Protein AF-A0A0U1DPP3-F1 (afdb_monomer_lite)

Sequence (125 aa):
MITLTAAAPESLSRSTESTRPSLRVGLVQHRWRSDATELARVLRDGIDRAAGAGAQLVCLPEITLLRYPADTPAGPNPGAAARSSSAPPSPWQPKRPRPTASSCTPRCMKNPRPQMDWGSIQQSW

Structure (mmCIF, N/CA/C/O backbone):
data_AF-A0A0U1DPP3-F1
#
_entry.id   AF-A0A0U1DPP3-F1
#
loop_
_atom_site.group_PDB
_atom_site.id
_atom_site.type_symbol
_atom_site.label_atom_id
_atom_site.label_alt_id
_atom_site.label_comp_id
_atom_site.label_asym_id
_atom_site.label_entity_id
_atom_site.label_seq_id
_atom_site.pdbx_PDB_ins_code
_atom_site.Cartn_x
_atom_site.Cartn_y
_atom_site.Cartn_z
_atom_site.occupancy
_atom_site.B_iso_or_equiv
_atom_site.auth_seq_id
_atom_site.auth_comp_id
_atom_site.auth_asym_id
_atom_site.auth_atom_id
_atom_site.pdbx_PDB_model_num
ATOM 1 N N . MET A 1 1 ? 1.258 -13.308 -3.855 1.00 84.50 1 MET A N 1
ATOM 2 C CA . MET A 1 1 ? 1.677 -12.385 -2.781 1.00 84.50 1 MET A CA 1
ATOM 3 C C . MET A 1 1 ? 1.130 -12.921 -1.469 1.00 84.50 1 MET A C 1
ATOM 5 O O . MET A 1 1 ? -0.005 -13.378 -1.472 1.00 84.50 1 MET A O 1
ATOM 9 N N . ILE A 1 2 ? 1.928 -12.938 -0.401 1.00 94.50 2 ILE A N 1
ATOM 10 C CA . ILE A 1 2 ? 1.459 -13.321 0.939 1.00 94.50 2 ILE A CA 1
ATOM 11 C C . ILE A 1 2 ? 0.848 -12.075 1.588 1.00 94.50 2 ILE A C 1
ATOM 13 O O . ILE A 1 2 ? 1.424 -10.994 1.476 1.00 94.50 2 ILE A O 1
ATOM 17 N N . THR A 1 3 ? -0.301 -12.221 2.246 1.00 96.62 3 THR A N 1
ATOM 18 C CA . THR A 1 3 ? -0.955 -11.140 2.993 1.00 96.62 3 THR A CA 1
ATOM 19 C C . THR A 1 3 ? -0.964 -11.506 4.467 1.00 96.62 3 THR A C 1
ATOM 21 O O . THR A 1 3 ? -1.464 -12.565 4.837 1.00 96.62 3 THR A O 1
ATOM 24 N N . LEU A 1 4 ? -0.405 -10.630 5.299 1.00 97.25 4 LEU A N 1
ATOM 25 C CA . LEU A 1 4 ? -0.383 -10.767 6.751 1.00 97.25 4 LEU A CA 1
ATOM 26 C C . LEU A 1 4 ? -1.108 -9.569 7.359 1.00 97.25 4 LEU A C 1
ATOM 28 O O . LEU A 1 4 ? -0.943 -8.440 6.901 1.00 97.25 4 LEU A O 1
ATOM 32 N N . THR A 1 5 ? -1.899 -9.814 8.397 1.00 96.75 5 THR A N 1
ATOM 33 C CA . THR A 1 5 ? -2.619 -8.771 9.131 1.00 96.75 5 THR A CA 1
ATOM 34 C C . THR A 1 5 ? -2.364 -8.917 10.619 1.00 96.75 5 THR A C 1
ATOM 36 O O . THR A 1 5 ? -2.289 -10.034 11.122 1.00 96.75 5 THR A O 1
ATOM 39 N N . ALA A 1 6 ? -2.302 -7.794 11.326 1.00 95.44 6 ALA A N 1
ATOM 40 C CA . ALA A 1 6 ? -2.186 -7.757 12.776 1.00 95.44 6 ALA A CA 1
ATOM 41 C C . ALA A 1 6 ? -3.200 -6.772 13.372 1.00 95.44 6 ALA A C 1
ATOM 43 O O . ALA A 1 6 ? -3.695 -5.863 12.691 1.00 95.44 6 ALA A O 1
ATOM 44 N N . ALA A 1 7 ? -3.514 -6.963 14.652 1.00 93.88 7 ALA A N 1
ATOM 45 C CA . ALA A 1 7 ? -4.200 -5.950 15.442 1.00 93.88 7 ALA A CA 1
ATOM 46 C C . ALA A 1 7 ? -3.270 -4.749 15.690 1.00 93.88 7 ALA A C 1
ATOM 48 O O . ALA A 1 7 ? -2.048 -4.858 15.575 1.00 93.88 7 ALA A O 1
ATOM 49 N N . ALA A 1 8 ? -3.850 -3.595 16.025 1.00 92.31 8 ALA A N 1
ATOM 50 C CA . ALA A 1 8 ? -3.060 -2.428 16.395 1.00 92.31 8 ALA A CA 1
ATOM 51 C C . ALA A 1 8 ? -2.309 -2.712 17.712 1.00 92.31 8 ALA A C 1
ATOM 53 O O . ALA A 1 8 ? -2.955 -3.107 18.684 1.00 92.31 8 ALA A O 1
ATOM 54 N N . PRO A 1 9 ? -0.978 -2.527 17.764 1.00 91.06 9 PRO A N 1
ATOM 55 C CA . PRO A 1 9 ? -0.223 -2.715 18.994 1.00 91.06 9 PRO A CA 1
ATOM 56 C C . PRO A 1 9 ? -0.514 -1.594 19.997 1.00 91.06 9 PRO A C 1
ATOM 58 O O . PRO A 1 9 ? -0.878 -0.474 19.623 1.00 91.06 9 PRO A O 1
ATOM 61 N N . GLU A 1 10 ? -0.305 -1.884 21.279 1.00 91.50 10 GLU A N 1
ATOM 62 C CA . GLU A 1 10 ? -0.344 -0.867 22.325 1.00 91.50 10 GLU A CA 1
ATOM 63 C C . GLU A 1 10 ? 0.790 0.153 22.136 1.00 91.50 10 GLU A C 1
ATOM 65 O O . GLU A 1 10 ? 1.900 -0.165 21.704 1.00 91.50 10 GLU A O 1
ATOM 70 N N . SER A 1 11 ? 0.511 1.415 22.455 1.00 91.31 11 SER A N 1
ATOM 71 C CA . SER A 1 11 ? 1.478 2.497 22.307 1.00 91.31 11 SER A CA 1
ATOM 72 C C . SER A 1 11 ? 2.284 2.699 23.586 1.00 91.31 11 SER A C 1
ATOM 74 O O . SER A 1 11 ? 1.815 3.360 24.506 1.00 91.31 11 SER A O 1
ATOM 76 N N . LEU A 1 12 ? 3.543 2.258 23.592 1.00 94.06 12 LEU A N 1
ATOM 77 C CA . LEU A 1 12 ? 4.436 2.353 24.760 1.00 94.06 12 LEU A CA 1
ATOM 78 C C . LEU A 1 12 ? 4.830 3.788 25.162 1.00 94.06 12 LEU A C 1
ATOM 80 O O . LEU A 1 12 ? 5.349 4.015 26.249 1.00 94.06 12 LEU A O 1
ATOM 84 N N . SER A 1 13 ? 4.628 4.768 24.282 1.00 94.06 13 SER A N 1
ATOM 85 C CA . SER A 1 13 ? 4.988 6.178 24.503 1.00 94.06 13 SER A CA 1
ATOM 86 C C . SER A 1 13 ? 3.801 7.078 24.855 1.00 94.06 13 SER A C 1
ATOM 88 O O . SER A 1 13 ? 3.968 8.289 25.014 1.00 94.06 13 SER A O 1
ATOM 90 N N . ARG A 1 14 ? 2.589 6.522 24.930 1.00 91.56 14 ARG A N 1
ATOM 91 C CA . ARG A 1 14 ? 1.361 7.300 25.084 1.00 91.56 14 ARG A CA 1
ATOM 92 C C . ARG A 1 14 ? 1.106 7.596 26.564 1.00 91.56 14 ARG A C 1
ATOM 94 O O . ARG A 1 14 ? 1.052 6.681 27.370 1.00 91.56 14 ARG A O 1
ATOM 101 N N . SER A 1 15 ? 0.915 8.870 26.914 1.00 95.00 15 SER A N 1
ATOM 102 C CA . SER A 1 15 ? 0.651 9.300 28.300 1.00 95.00 15 SER A CA 1
ATOM 103 C C . SER A 1 15 ? -0.837 9.394 28.663 1.00 95.00 15 SER A C 1
ATOM 105 O O . SER A 1 15 ? -1.164 9.569 29.831 1.00 95.00 15 SER A O 1
ATOM 107 N N . THR A 1 16 ? -1.734 9.338 27.676 1.00 93.50 16 THR A N 1
ATOM 108 C CA . THR A 1 16 ? -3.196 9.412 27.843 1.00 93.50 16 THR A CA 1
ATOM 109 C C . THR A 1 16 ? -3.897 8.511 26.834 1.00 93.50 16 THR A C 1
ATOM 111 O O . THR A 1 16 ? -3.453 8.405 25.693 1.00 93.50 16 THR A O 1
ATOM 114 N N . GLU A 1 17 ? -5.006 7.881 27.214 1.00 89.69 17 GLU A N 1
ATOM 115 C CA . GLU A 1 17 ? -5.723 6.937 26.348 1.00 89.69 17 GLU A CA 1
ATOM 116 C C . GLU A 1 17 ? -6.175 7.552 25.004 1.00 89.69 17 GLU A C 1
ATOM 118 O O . GLU A 1 17 ? -6.472 8.745 24.897 1.00 89.69 17 GLU A O 1
ATOM 123 N N . SER A 1 18 ? -6.194 6.733 23.943 1.00 90.12 18 SER A N 1
ATOM 124 C CA . SER A 1 18 ? -6.715 7.149 22.634 1.00 90.12 18 SER A CA 1
ATOM 125 C C . SER A 1 18 ? -8.234 7.197 22.650 1.00 90.12 18 SER A C 1
ATOM 127 O O . SER A 1 18 ? -8.866 6.176 22.875 1.00 90.12 18 SER A O 1
ATOM 129 N N . THR A 1 19 ? -8.824 8.318 22.247 1.00 92.50 19 THR A N 1
ATOM 130 C CA . THR A 1 19 ? -10.253 8.365 21.886 1.00 92.50 19 THR A CA 1
ATOM 131 C C . THR A 1 19 ? -10.495 8.164 20.389 1.00 92.50 19 THR A C 1
ATOM 133 O O . THR A 1 19 ? -11.633 8.006 19.957 1.00 92.50 19 THR A O 1
ATOM 136 N N . ARG A 1 20 ? -9.433 8.176 19.570 1.00 91.94 20 ARG A N 1
ATOM 137 C CA . ARG A 1 20 ? -9.528 7.978 18.117 1.00 91.94 20 ARG A CA 1
ATOM 138 C C . ARG A 1 20 ? -9.455 6.493 17.760 1.00 91.94 20 ARG A C 1
ATOM 140 O O . ARG A 1 20 ? -8.609 5.803 18.342 1.00 91.94 20 ARG A O 1
ATOM 147 N N . PRO A 1 21 ? -10.247 6.034 16.772 1.00 90.88 21 PRO A N 1
ATOM 148 C CA . PRO A 1 21 ? -10.144 4.675 16.257 1.00 90.88 21 PRO A CA 1
ATOM 149 C C . PRO A 1 21 ? -8.763 4.424 15.643 1.00 90.88 21 PRO A C 1
ATOM 151 O O . PRO A 1 21 ? -8.091 5.346 15.171 1.00 90.88 21 PRO A O 1
ATOM 154 N N . SER A 1 22 ? -8.332 3.164 15.660 1.00 92.31 22 SER A N 1
ATOM 155 C CA . SER A 1 22 ? -7.072 2.757 15.046 1.00 92.31 22 SER A CA 1
ATOM 156 C C . SER A 1 22 ? -7.129 2.906 13.523 1.00 92.31 22 SER A C 1
ATOM 158 O O . SER A 1 22 ? -8.133 2.607 12.878 1.00 92.31 22 SER A O 1
ATOM 160 N N . LEU A 1 23 ? -6.021 3.368 12.942 1.00 94.44 23 LEU A N 1
ATOM 161 C CA . LEU A 1 23 ? -5.838 3.444 11.497 1.00 94.44 23 LEU A CA 1
ATOM 162 C C . LEU A 1 23 ? -5.133 2.175 11.022 1.00 94.44 23 LEU A C 1
ATOM 164 O O . LEU A 1 23 ? -4.006 1.902 11.441 1.00 94.44 23 LEU A O 1
ATOM 168 N N . ARG A 1 24 ? -5.763 1.413 10.125 1.00 97.25 24 ARG A N 1
ATOM 169 C CA . ARG A 1 24 ? -5.086 0.307 9.443 1.00 97.25 24 ARG A CA 1
ATOM 170 C C . ARG A 1 24 ? -4.314 0.845 8.243 1.00 97.25 24 ARG A C 1
ATOM 172 O O . ARG A 1 24 ? -4.886 1.478 7.357 1.00 97.25 24 ARG A O 1
ATOM 179 N N . VAL A 1 25 ? -3.018 0.556 8.222 1.00 98.06 25 VAL A N 1
ATOM 180 C CA . VAL A 1 25 ? -2.099 0.925 7.142 1.00 98.06 25 VAL A CA 1
ATOM 181 C C . VAL A 1 25 ? -1.606 -0.347 6.464 1.00 98.06 25 VAL A C 1
ATOM 183 O O . VAL A 1 25 ? -1.277 -1.325 7.134 1.00 98.06 25 VAL A O 1
ATOM 186 N N . GLY A 1 26 ? -1.578 -0.336 5.136 1.00 98.06 26 GLY A N 1
ATOM 187 C CA . GLY A 1 26 ? -1.009 -1.393 4.315 1.00 98.06 26 GLY A CA 1
ATOM 188 C C . GLY A 1 26 ? 0.427 -1.070 3.922 1.00 98.06 26 GLY A C 1
ATOM 189 O O . GLY A 1 26 ? 0.742 0.071 3.586 1.00 98.06 26 GLY A O 1
ATOM 190 N N . LEU A 1 27 ? 1.288 -2.083 3.918 1.00 97.75 27 LEU A N 1
ATOM 191 C CA . LEU A 1 27 ? 2.637 -2.000 3.367 1.00 97.75 27 LEU A CA 1
ATOM 192 C C . LEU A 1 27 ? 2.753 -3.005 2.225 1.00 97.75 27 LEU A C 1
ATOM 194 O O . LEU A 1 27 ? 2.497 -4.194 2.419 1.00 97.75 27 LEU A O 1
ATOM 198 N N . VAL A 1 28 ? 3.142 -2.541 1.040 1.00 97.81 28 VAL A N 1
ATOM 199 C CA . VAL A 1 28 ? 3.426 -3.428 -0.092 1.00 97.81 28 VAL A CA 1
ATOM 200 C C . VAL A 1 28 ? 4.930 -3.620 -0.188 1.00 97.81 28 VAL A C 1
ATOM 202 O O . VAL A 1 28 ? 5.672 -2.671 -0.414 1.00 97.81 28 VAL A O 1
ATOM 205 N N . GLN A 1 29 ? 5.383 -4.864 -0.065 1.00 95.38 29 GLN A N 1
ATOM 206 C CA . GLN A 1 29 ? 6.751 -5.246 -0.395 1.00 95.38 29 GLN A CA 1
ATOM 207 C C . GLN A 1 29 ? 6.744 -6.047 -1.696 1.00 95.38 29 GLN A C 1
ATOM 209 O O . GLN A 1 29 ? 5.965 -6.987 -1.862 1.00 95.38 29 GLN A O 1
ATOM 214 N N . HIS A 1 30 ? 7.620 -5.688 -2.629 1.00 94.12 30 HIS A N 1
ATOM 215 C CA . HIS A 1 30 ? 7.797 -6.408 -3.884 1.00 94.12 30 HIS A CA 1
ATOM 216 C C . HIS A 1 30 ? 9.279 -6.448 -4.266 1.00 94.12 30 HIS A C 1
ATOM 218 O O . HIS A 1 30 ? 10.060 -5.593 -3.860 1.00 94.12 30 HIS A O 1
ATOM 224 N N . ARG A 1 31 ? 9.665 -7.433 -5.084 1.00 92.62 31 ARG A N 1
ATOM 225 C CA . ARG A 1 31 ? 10.953 -7.407 -5.790 1.00 92.62 31 ARG A CA 1
ATOM 226 C C . ARG A 1 31 ? 10.877 -6.492 -7.014 1.00 92.62 31 ARG A C 1
ATOM 228 O O . ARG A 1 31 ? 9.807 -6.394 -7.632 1.00 92.62 31 ARG A O 1
ATOM 235 N N . TRP A 1 32 ? 12.003 -5.887 -7.387 1.00 93.75 32 TRP A N 1
ATOM 236 C CA . TRP A 1 32 ? 12.133 -5.153 -8.647 1.00 93.75 32 TRP A CA 1
ATOM 237 C C . TRP A 1 32 ? 11.818 -6.055 -9.854 1.00 93.75 32 TRP A C 1
ATOM 239 O O . TRP A 1 32 ? 12.108 -7.254 -9.839 1.00 93.75 32 TRP A O 1
ATOM 249 N N . ARG A 1 33 ? 11.195 -5.472 -10.884 1.00 94.56 33 ARG A N 1
ATOM 250 C CA . ARG A 1 33 ? 10.858 -6.105 -12.167 1.00 94.56 33 ARG A CA 1
ATOM 251 C C . ARG A 1 33 ? 11.171 -5.119 -13.282 1.00 94.56 33 ARG A C 1
ATOM 253 O O . ARG A 1 33 ? 10.753 -3.972 -13.194 1.00 94.56 33 ARG A O 1
ATOM 260 N N . SER A 1 34 ? 11.899 -5.561 -14.304 1.00 94.62 34 SER A N 1
ATOM 261 C CA . SER A 1 34 ? 12.287 -4.712 -15.437 1.00 94.62 34 SER A CA 1
ATOM 262 C C . SER A 1 34 ? 11.136 -4.431 -16.405 1.00 94.62 34 SER A C 1
ATOM 264 O O . SER A 1 34 ? 11.138 -3.384 -17.045 1.00 94.62 34 SER A O 1
ATOM 266 N N . ASP A 1 35 ? 10.157 -5.333 -16.511 1.00 97.19 35 ASP A N 1
ATOM 267 C CA . ASP A 1 35 ? 8.928 -5.086 -17.266 1.00 97.19 35 ASP A CA 1
ATOM 268 C C . ASP A 1 35 ? 8.006 -4.148 -16.471 1.00 97.19 35 ASP A C 1
ATOM 270 O O . ASP A 1 35 ? 7.473 -4.508 -15.415 1.00 97.19 35 ASP A O 1
ATOM 274 N N . ALA A 1 36 ? 7.800 -2.941 -17.001 1.00 95.94 36 ALA A N 1
ATOM 275 C CA . ALA A 1 36 ? 6.960 -1.916 -16.393 1.00 95.94 36 ALA A CA 1
ATOM 276 C C . ALA A 1 36 ? 5.484 -2.340 -16.271 1.00 95.94 36 ALA A C 1
ATOM 278 O O . ALA A 1 36 ? 4.816 -1.979 -15.298 1.00 95.94 36 ALA A O 1
ATOM 279 N N . THR A 1 37 ? 4.972 -3.129 -17.218 1.00 97.75 37 THR A N 1
ATOM 280 C CA . THR A 1 37 ? 3.592 -3.632 -17.187 1.00 97.75 37 THR A CA 1
ATOM 281 C C . THR A 1 37 ? 3.440 -4.682 -16.094 1.00 97.75 37 THR A C 1
ATOM 283 O O . THR A 1 37 ? 2.488 -4.629 -15.308 1.00 97.75 37 THR A O 1
ATOM 286 N N . GLU A 1 38 ? 4.400 -5.605 -15.985 1.00 97.75 38 GLU A N 1
ATOM 287 C CA . GLU A 1 38 ? 4.414 -6.596 -14.907 1.00 97.75 38 GLU A CA 1
ATOM 288 C C . GLU A 1 38 ? 4.534 -5.918 -13.534 1.00 97.75 38 GLU A C 1
ATOM 290 O O . GLU A 1 38 ? 3.791 -6.258 -12.608 1.00 97.75 38 GLU A O 1
ATOM 295 N N . LEU A 1 39 ? 5.427 -4.931 -13.408 1.00 97.12 39 LEU A N 1
ATOM 296 C CA . LEU A 1 39 ? 5.619 -4.150 -12.189 1.00 97.12 39 LEU A CA 1
ATOM 297 C C . LEU A 1 39 ? 4.320 -3.463 -11.756 1.00 97.12 39 LEU A C 1
ATOM 299 O O . LEU A 1 39 ? 3.870 -3.662 -10.627 1.00 97.12 39 LEU A O 1
ATOM 303 N N . ALA A 1 40 ? 3.682 -2.715 -12.659 1.00 97.44 40 ALA A N 1
ATOM 304 C CA . ALA A 1 40 ? 2.437 -2.008 -12.371 1.00 97.44 40 ALA A CA 1
ATOM 305 C C . ALA A 1 40 ? 1.308 -2.967 -11.965 1.00 97.44 40 ALA A C 1
ATOM 307 O O . ALA A 1 40 ? 0.555 -2.680 -11.032 1.00 97.44 40 ALA A O 1
ATOM 308 N N . ARG A 1 41 ? 1.202 -4.126 -12.629 1.00 98.12 41 ARG A N 1
ATOM 309 C CA . ARG A 1 41 ? 0.203 -5.150 -12.301 1.00 98.12 41 ARG A CA 1
ATOM 310 C C . ARG A 1 41 ? 0.413 -5.716 -10.898 1.00 98.12 41 ARG A C 1
ATOM 312 O O . ARG A 1 41 ? -0.552 -5.873 -10.158 1.00 98.12 41 ARG A O 1
ATOM 319 N N . VAL A 1 42 ? 1.656 -6.018 -10.524 1.00 97.75 42 VAL A N 1
ATOM 320 C CA . VAL A 1 42 ? 1.966 -6.564 -9.194 1.00 97.75 42 VAL A CA 1
ATOM 321 C C . VAL A 1 42 ? 1.762 -5.525 -8.095 1.00 97.75 42 VAL A C 1
ATOM 323 O O . VAL A 1 42 ? 1.254 -5.868 -7.030 1.00 97.75 42 VAL A O 1
ATOM 326 N N . LEU A 1 43 ? 2.111 -4.262 -8.347 1.00 97.81 43 LEU A N 1
ATOM 327 C CA . LEU A 1 43 ? 1.839 -3.176 -7.406 1.00 97.81 43 LEU A CA 1
ATOM 328 C C . LEU A 1 43 ? 0.336 -2.993 -7.183 1.00 97.81 43 LEU A C 1
ATOM 330 O O . LEU A 1 43 ? -0.081 -2.887 -6.034 1.00 97.81 43 LEU A O 1
ATOM 334 N N . ARG A 1 44 ? -0.478 -3.032 -8.249 1.00 98.19 44 ARG A N 1
ATOM 335 C CA . ARG A 1 44 ? -1.946 -2.986 -8.129 1.00 98.19 44 ARG A CA 1
ATOM 336 C C . ARG A 1 44 ? -2.500 -4.155 -7.329 1.00 98.19 44 ARG A C 1
ATOM 338 O O . ARG A 1 44 ? -3.189 -3.903 -6.355 1.00 98.19 44 ARG A O 1
ATOM 345 N N . ASP A 1 45 ? -2.113 -5.394 -7.643 1.00 98.25 45 ASP A N 1
ATOM 346 C CA . ASP A 1 45 ? -2.540 -6.571 -6.863 1.00 98.25 45 ASP A CA 1
ATOM 347 C C . ASP A 1 45 ? -2.183 -6.423 -5.370 1.00 98.25 45 ASP A C 1
ATOM 349 O O . ASP A 1 45 ? -2.979 -6.766 -4.499 1.00 98.25 45 ASP A O 1
ATOM 353 N N . GLY A 1 46 ? -1.017 -5.854 -5.048 1.00 98.12 46 GLY A N 1
ATOM 354 C CA . GLY A 1 46 ? -0.636 -5.570 -3.664 1.00 98.12 46 GLY A CA 1
ATOM 355 C C . GLY A 1 46 ? -1.478 -4.485 -2.991 1.00 98.12 46 GLY A C 1
ATOM 356 O O . GLY A 1 46 ? -1.881 -4.656 -1.839 1.00 98.12 46 GLY A O 1
ATOM 357 N N . ILE A 1 47 ? -1.766 -3.393 -3.702 1.00 98.44 47 ILE A N 1
ATOM 358 C CA . ILE A 1 47 ? -2.626 -2.304 -3.221 1.00 98.44 47 ILE A CA 1
ATOM 359 C C . ILE A 1 47 ? -4.051 -2.815 -2.995 1.00 98.44 47 ILE A C 1
ATOM 361 O O . ILE A 1 47 ? -4.609 -2.579 -1.926 1.00 98.44 47 ILE A O 1
ATOM 365 N N . ASP A 1 48 ? -4.601 -3.574 -3.941 1.00 98.56 48 ASP A N 1
ATOM 366 C CA . ASP A 1 48 ? -5.954 -4.128 -3.870 1.00 98.56 48 ASP A CA 1
ATOM 367 C C . ASP A 1 48 ? -6.094 -5.094 -2.689 1.00 98.56 48 ASP A C 1
ATOM 369 O O . ASP A 1 48 ? -7.062 -5.024 -1.935 1.00 98.56 48 ASP A O 1
ATOM 373 N N . ARG A 1 49 ? -5.094 -5.954 -2.451 1.00 98.44 49 ARG A N 1
ATOM 374 C CA . ARG A 1 49 ? -5.067 -6.839 -1.272 1.00 98.44 49 ARG A CA 1
ATOM 375 C C . ARG A 1 49 ? -4.993 -6.061 0.038 1.00 98.44 49 ARG A C 1
ATOM 377 O O . ARG A 1 49 ? -5.663 -6.431 1.000 1.00 98.44 49 ARG A O 1
ATOM 384 N N . ALA A 1 50 ? -4.185 -5.002 0.098 1.00 98.25 50 ALA A N 1
ATOM 385 C CA . ALA A 1 50 ? -4.085 -4.159 1.286 1.00 98.25 50 ALA A CA 1
ATOM 386 C C . ALA A 1 50 ? -5.405 -3.420 1.562 1.00 98.25 50 ALA A C 1
ATOM 388 O O . ALA A 1 50 ? -5.887 -3.422 2.697 1.00 98.25 50 ALA A O 1
ATOM 389 N N . ALA A 1 51 ? -6.020 -2.850 0.524 1.00 98.19 51 ALA A N 1
ATOM 390 C CA . ALA A 1 51 ? -7.325 -2.204 0.604 1.00 98.19 51 ALA A CA 1
ATOM 391 C C . ALA A 1 51 ? -8.422 -3.202 1.012 1.00 98.19 51 ALA A C 1
ATOM 393 O O . ALA A 1 51 ? -9.199 -2.921 1.921 1.00 98.19 51 ALA A O 1
ATOM 394 N N . GLY A 1 52 ? -8.427 -4.405 0.429 1.00 97.88 52 GLY A N 1
ATOM 395 C CA . GLY A 1 52 ? -9.340 -5.495 0.788 1.00 97.88 52 GLY A CA 1
ATOM 396 C C . GLY A 1 52 ? -9.178 -5.982 2.233 1.00 97.88 52 GLY A C 1
ATOM 397 O O . GLY A 1 52 ? -10.145 -6.416 2.850 1.00 97.88 52 GLY A O 1
ATOM 398 N N . ALA A 1 53 ? -7.986 -5.837 2.819 1.00 97.19 53 ALA A N 1
ATOM 399 C CA . ALA A 1 53 ? -7.741 -6.073 4.244 1.00 97.19 53 ALA A CA 1
ATOM 400 C C . ALA A 1 53 ? -8.159 -4.890 5.149 1.00 97.19 53 ALA A C 1
ATOM 402 O O . ALA A 1 53 ? -7.955 -4.942 6.366 1.00 97.19 53 ALA A O 1
ATOM 403 N N . GLY A 1 54 ? -8.733 -3.822 4.587 1.00 97.25 54 GLY A N 1
ATOM 404 C CA . GLY A 1 54 ? -9.234 -2.649 5.305 1.00 97.25 54 GLY A CA 1
ATOM 405 C C . GLY A 1 54 ? -8.199 -1.547 5.534 1.00 97.25 54 GLY A C 1
ATOM 406 O O . GLY A 1 54 ? -8.390 -0.720 6.425 1.00 97.25 54 GLY A O 1
ATOM 407 N N . ALA A 1 55 ? -7.084 -1.536 4.795 1.00 98.12 55 ALA A N 1
ATOM 408 C CA . ALA A 1 55 ? -6.137 -0.427 4.861 1.00 98.12 55 ALA A CA 1
ATOM 409 C C . ALA A 1 55 ? -6.755 0.863 4.298 1.00 98.12 55 ALA A C 1
ATOM 411 O O . ALA A 1 55 ? -7.301 0.865 3.199 1.00 98.12 55 ALA A O 1
ATOM 412 N N . GLN A 1 56 ? -6.622 1.968 5.036 1.00 98.00 56 GLN A N 1
ATOM 413 C CA . GLN A 1 56 ? -7.051 3.303 4.587 1.00 98.00 56 GLN A CA 1
ATOM 414 C C . GLN A 1 56 ? -5.914 4.100 3.927 1.00 98.00 56 GLN A C 1
ATOM 416 O O . GLN A 1 56 ? -6.155 5.083 3.235 1.00 98.00 56 GLN A O 1
ATOM 421 N N . LEU A 1 57 ? -4.669 3.671 4.141 1.00 98.12 57 LEU A N 1
ATOM 422 C CA . LEU A 1 57 ? -3.462 4.195 3.511 1.00 98.12 57 LEU A CA 1
ATOM 423 C C . LEU A 1 57 ? -2.585 3.008 3.118 1.00 98.12 57 LEU A C 1
ATOM 425 O O . LEU A 1 57 ? -2.416 2.086 3.919 1.00 98.12 57 LEU A O 1
ATOM 429 N N . VAL A 1 58 ? -2.006 3.040 1.918 1.00 98.44 58 VAL A N 1
ATOM 430 C CA . VAL A 1 58 ? -1.055 2.024 1.454 1.00 98.44 58 VAL A CA 1
ATOM 431 C C . VAL A 1 58 ? 0.273 2.693 1.127 1.00 98.44 58 VAL A C 1
ATOM 433 O O . VAL A 1 58 ? 0.336 3.561 0.260 1.00 98.44 58 VAL A O 1
ATOM 436 N N . CYS A 1 59 ? 1.335 2.283 1.817 1.00 98.12 59 CYS A N 1
ATOM 437 C CA . CYS A 1 59 ? 2.687 2.760 1.553 1.00 98.12 59 CYS A CA 1
ATOM 438 C C . CYS A 1 59 ? 3.403 1.814 0.584 1.00 98.12 59 CYS A C 1
ATOM 440 O O . CYS A 1 59 ? 3.384 0.590 0.758 1.00 98.12 59 CYS A O 1
ATOM 442 N N . LEU A 1 60 ? 4.065 2.403 -0.411 1.00 97.38 60 LEU A N 1
ATOM 443 C CA . LEU A 1 60 ? 4.908 1.706 -1.379 1.00 97.38 60 LEU A CA 1
ATOM 444 C C . LEU A 1 60 ? 6.395 2.008 -1.106 1.00 97.38 60 LEU A C 1
ATOM 446 O O . LEU A 1 60 ? 6.694 3.047 -0.511 1.00 97.38 60 LEU A O 1
ATOM 450 N N . PRO A 1 61 ? 7.329 1.138 -1.536 1.00 93.69 61 PRO A N 1
ATOM 451 C CA . PRO A 1 61 ? 8.765 1.408 -1.460 1.00 93.69 61 PRO A CA 1
ATOM 452 C C . PRO A 1 61 ? 9.147 2.704 -2.185 1.00 93.69 61 PRO A C 1
ATOM 454 O O . PRO A 1 61 ? 8.525 3.050 -3.186 1.00 93.69 61 PRO A O 1
ATOM 457 N N . GLU A 1 62 ? 10.178 3.408 -1.718 1.00 93.12 62 GLU A N 1
ATOM 458 C CA . GLU A 1 62 ? 10.691 4.612 -2.386 1.00 93.12 62 GLU A CA 1
ATOM 459 C C . GLU A 1 62 ? 11.028 4.336 -3.862 1.00 93.12 62 GLU A C 1
ATOM 461 O O . GLU A 1 62 ? 11.493 3.247 -4.199 1.00 93.12 62 GLU A O 1
ATOM 466 N N . ILE A 1 63 ? 10.769 5.320 -4.737 1.00 90.62 63 ILE A N 1
ATOM 467 C CA . ILE A 1 63 ? 10.986 5.244 -6.192 1.00 90.62 63 ILE A CA 1
ATOM 468 C C . ILE A 1 63 ? 10.440 3.959 -6.832 1.00 90.62 63 ILE A C 1
ATOM 470 O O . ILE A 1 63 ? 11.048 3.391 -7.727 1.00 90.62 63 ILE A O 1
ATOM 474 N N . THR A 1 64 ? 9.246 3.530 -6.412 1.00 92.31 64 THR A N 1
ATOM 475 C CA . THR A 1 64 ? 8.654 2.213 -6.715 1.00 92.31 64 THR A CA 1
ATOM 476 C C . THR A 1 64 ? 8.635 1.816 -8.197 1.00 92.31 64 THR A C 1
ATOM 478 O O . THR A 1 64 ? 8.640 0.629 -8.520 1.00 92.31 64 THR A O 1
ATOM 481 N N . LEU A 1 65 ? 8.563 2.795 -9.104 1.00 94.38 65 LEU A N 1
ATOM 482 C CA . LEU A 1 65 ? 8.485 2.578 -10.554 1.00 94.38 65 LEU A CA 1
ATOM 483 C C . LEU A 1 65 ? 9.853 2.584 -11.253 1.00 94.38 65 LEU A C 1
ATOM 485 O O . LEU A 1 65 ? 9.921 2.344 -12.456 1.00 94.38 65 LEU A O 1
ATOM 489 N N . LEU A 1 66 ? 10.931 2.859 -10.521 1.00 91.12 66 LEU A N 1
ATOM 490 C CA . LEU A 1 66 ? 12.296 2.918 -11.024 1.00 91.12 66 LEU A CA 1
ATOM 491 C C . LEU A 1 66 ? 13.175 1.909 -10.288 1.00 91.12 66 LEU A C 1
ATOM 493 O O . LEU A 1 66 ? 12.964 1.587 -9.119 1.00 91.12 66 LEU A O 1
ATOM 497 N N . ARG A 1 67 ? 14.202 1.419 -10.984 1.00 90.19 67 ARG A N 1
ATOM 498 C CA . ARG A 1 67 ? 15.207 0.560 -10.366 1.00 90.19 67 ARG A CA 1
ATOM 499 C C . ARG A 1 67 ? 16.017 1.394 -9.380 1.00 90.19 67 ARG A C 1
ATOM 501 O O . ARG A 1 67 ? 16.535 2.444 -9.758 1.00 90.19 67 ARG A O 1
ATOM 508 N N . TYR A 1 68 ? 16.138 0.926 -8.139 1.00 88.06 68 TYR A N 1
ATOM 509 C CA . TYR A 1 68 ? 16.957 1.613 -7.145 1.00 88.06 68 TYR A CA 1
ATOM 510 C C . TYR A 1 68 ? 18.426 1.652 -7.610 1.00 88.06 68 TYR A C 1
ATOM 512 O O . TYR A 1 68 ? 18.952 0.601 -7.973 1.00 88.06 68 TYR A O 1
ATOM 520 N N . PRO A 1 69 ? 19.108 2.815 -7.612 1.00 82.00 69 PRO A N 1
ATOM 521 C CA . PRO A 1 69 ? 20.447 2.932 -8.199 1.00 82.00 69 PRO A CA 1
ATOM 522 C C . PRO A 1 69 ? 21.522 2.065 -7.533 1.00 82.00 69 PRO A C 1
ATOM 524 O O . PRO A 1 69 ? 22.494 1.697 -8.184 1.00 82.00 69 PRO A O 1
ATOM 527 N N . ALA A 1 70 ? 21.363 1.738 -6.248 1.00 82.81 70 ALA A N 1
ATOM 528 C CA . ALA A 1 70 ? 22.310 0.913 -5.493 1.00 82.81 70 ALA A CA 1
ATOM 529 C C . ALA A 1 70 ? 21.802 -0.523 -5.268 1.00 82.81 70 ALA A C 1
ATOM 531 O O . ALA A 1 70 ? 22.015 -1.105 -4.209 1.00 82.81 70 ALA A O 1
ATOM 532 N N . AS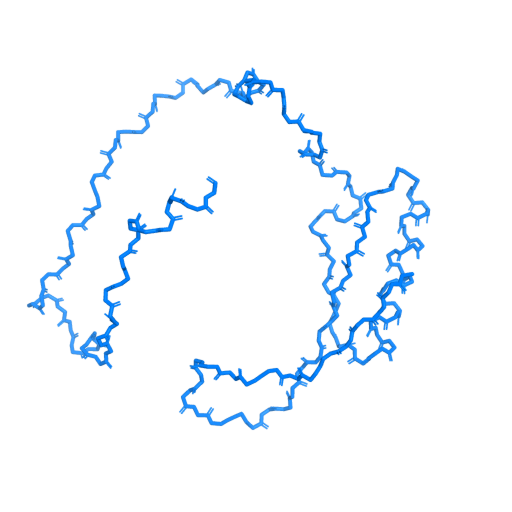P A 1 71 ? 21.085 -1.094 -6.238 1.00 82.69 71 ASP A N 1
ATOM 533 C CA . ASP A 1 71 ? 20.572 -2.467 -6.142 1.00 82.69 71 ASP A CA 1
ATOM 534 C C . ASP A 1 71 ? 21.592 -3.548 -6.549 1.00 82.69 71 ASP A C 1
ATOM 536 O O . ASP A 1 71 ? 21.321 -4.744 -6.439 1.00 82.69 71 ASP A O 1
ATOM 540 N N . THR A 1 72 ? 22.765 -3.129 -7.021 1.00 83.00 72 THR A N 1
ATOM 541 C CA . THR A 1 72 ? 23.887 -4.009 -7.342 1.00 83.00 72 THR A CA 1
ATOM 542 C C . THR A 1 72 ? 24.858 -4.033 -6.158 1.00 83.00 72 THR A C 1
ATOM 544 O O . THR A 1 72 ? 25.275 -2.959 -5.715 1.00 83.00 72 THR A O 1
ATOM 547 N N . PRO A 1 73 ? 25.242 -5.218 -5.638 1.00 83.44 73 PRO A N 1
ATOM 548 C CA . PRO A 1 73 ? 26.230 -5.317 -4.570 1.00 83.44 73 PRO A CA 1
ATOM 549 C C . PRO A 1 73 ? 27.532 -4.606 -4.939 1.00 83.44 73 PRO A C 1
ATOM 551 O O . PRO A 1 73 ? 28.023 -4.728 -6.064 1.00 83.44 73 PRO A O 1
ATOM 554 N N . ALA A 1 74 ? 28.105 -3.877 -3.984 1.00 82.75 74 ALA A N 1
ATOM 555 C CA . ALA A 1 74 ? 29.404 -3.259 -4.184 1.00 82.75 74 ALA A CA 1
ATOM 556 C C . ALA A 1 74 ? 30.504 -4.327 -4.311 1.00 82.75 74 ALA A C 1
ATOM 558 O O . ALA A 1 74 ? 30.438 -5.392 -3.697 1.00 82.75 74 ALA A O 1
ATOM 559 N N . GLY A 1 75 ? 31.533 -4.018 -5.102 1.00 85.06 75 GLY A N 1
ATOM 560 C CA . GLY A 1 75 ? 32.755 -4.818 -5.150 1.00 85.06 75 GLY A CA 1
ATOM 561 C C . GLY A 1 75 ? 33.608 -4.682 -3.874 1.00 85.06 75 GLY A C 1
ATOM 562 O O . GLY A 1 75 ? 33.214 -3.993 -2.932 1.00 85.06 75 GLY A O 1
ATOM 563 N N . PRO A 1 76 ? 34.820 -5.271 -3.854 1.00 89.19 76 PRO A N 1
ATOM 564 C CA . PRO A 1 76 ? 35.698 -5.302 -2.675 1.00 89.19 76 PRO A CA 1
ATOM 565 C C . PRO A 1 76 ? 36.072 -3.924 -2.111 1.00 89.19 76 PRO A C 1
ATOM 567 O O . PRO A 1 76 ? 36.369 -3.799 -0.927 1.00 89.19 76 PRO A O 1
ATOM 570 N N . ASN A 1 77 ? 36.064 -2.889 -2.956 1.00 86.19 77 ASN A N 1
ATOM 571 C CA . ASN A 1 77 ? 36.281 -1.505 -2.553 1.00 86.19 77 ASN A CA 1
ATOM 572 C C . ASN A 1 77 ? 35.053 -0.648 -2.924 1.00 86.19 77 ASN A C 1
ATOM 574 O O . ASN A 1 77 ? 35.011 -0.095 -4.027 1.00 86.19 77 ASN A O 1
ATOM 578 N N . PRO A 1 78 ? 34.060 -0.503 -2.027 1.00 79.06 78 PRO A N 1
ATOM 579 C CA . PRO A 1 78 ? 32.842 0.266 -2.296 1.00 79.06 78 PRO A CA 1
ATOM 580 C C . PRO A 1 78 ? 33.107 1.763 -2.528 1.00 79.06 78 PRO A C 1
ATOM 582 O O . PRO A 1 78 ? 32.295 2.440 -3.153 1.00 79.06 78 PRO A O 1
ATOM 585 N N . GLY A 1 79 ? 34.252 2.283 -2.071 1.00 79.62 79 GLY A N 1
ATOM 586 C CA . GLY A 1 79 ? 34.654 3.674 -2.283 1.00 79.62 79 GLY A CA 1
ATOM 587 C C . GLY A 1 79 ? 35.227 3.956 -3.673 1.00 79.62 79 GLY A C 1
ATOM 588 O O . GLY A 1 79 ? 35.305 5.117 -4.060 1.00 79.62 79 GLY A O 1
ATOM 589 N N . ALA A 1 80 ? 35.599 2.932 -4.449 1.00 81.06 80 ALA A N 1
ATOM 590 C CA . ALA A 1 80 ? 36.259 3.123 -5.745 1.00 81.06 80 ALA A CA 1
ATOM 591 C C . ALA A 1 80 ? 35.364 3.818 -6.788 1.00 81.06 80 ALA A C 1
ATOM 593 O O . ALA A 1 80 ? 35.859 4.581 -7.611 1.00 81.06 80 ALA A O 1
ATOM 594 N N . ALA A 1 81 ? 34.051 3.570 -6.742 1.00 74.38 81 ALA A N 1
ATOM 595 C CA . ALA A 1 81 ? 33.071 4.211 -7.621 1.00 74.38 81 ALA A CA 1
ATOM 596 C C . ALA A 1 81 ? 32.506 5.522 -7.040 1.00 74.38 81 ALA A C 1
ATOM 598 O O . ALA A 1 81 ? 31.703 6.191 -7.693 1.00 74.38 81 ALA A O 1
ATOM 599 N N . ALA A 1 82 ? 32.890 5.894 -5.814 1.00 77.56 82 ALA A N 1
ATOM 600 C CA . ALA A 1 82 ? 32.436 7.135 -5.213 1.00 77.56 82 ALA A CA 1
ATOM 601 C C . ALA A 1 82 ? 33.060 8.324 -5.949 1.00 77.56 82 ALA A C 1
ATOM 603 O O . ALA A 1 82 ? 34.248 8.337 -6.278 1.00 77.56 82 ALA A O 1
ATOM 604 N N . ARG A 1 83 ? 32.255 9.361 -6.191 1.00 70.81 83 ARG A N 1
ATOM 605 C CA . ARG A 1 83 ? 32.772 10.601 -6.766 1.00 70.81 83 ARG A CA 1
ATOM 606 C C . ARG A 1 83 ? 33.792 11.207 -5.804 1.00 70.81 83 ARG A C 1
ATOM 608 O O . ARG A 1 83 ? 33.454 11.509 -4.661 1.00 70.81 83 ARG A O 1
ATOM 615 N N . SER A 1 84 ? 35.014 11.422 -6.291 1.00 74.62 84 SER A N 1
ATOM 616 C CA . SER A 1 84 ? 36.035 12.137 -5.526 1.00 74.62 84 SER A CA 1
ATOM 617 C C . SER A 1 84 ? 35.548 13.553 -5.215 1.00 74.62 84 SER A C 1
ATOM 619 O O . SER A 1 84 ? 35.072 14.272 -6.100 1.00 74.62 84 SER A O 1
ATOM 621 N N . SER A 1 85 ? 35.626 13.937 -3.944 1.00 73.19 85 SER A N 1
ATOM 622 C CA . SER A 1 85 ? 35.326 15.296 -3.510 1.00 73.19 85 SER A CA 1
ATOM 623 C C .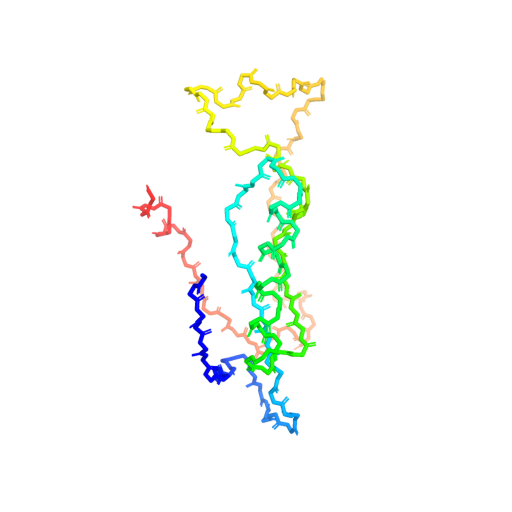 SER A 1 85 ? 36.593 16.135 -3.609 1.00 73.19 85 SER A C 1
ATOM 625 O O . SER A 1 85 ? 37.614 15.783 -3.028 1.00 73.19 85 SER A O 1
ATOM 627 N N . SER A 1 86 ? 36.520 17.271 -4.302 1.00 77.75 86 SER A N 1
ATOM 628 C CA . SER A 1 86 ? 37.581 18.283 -4.268 1.00 77.75 86 SER A CA 1
ATOM 629 C C . SER A 1 86 ? 37.537 19.135 -2.996 1.00 77.75 86 SER A C 1
ATOM 631 O O . SER A 1 86 ? 38.440 19.935 -2.765 1.00 77.75 86 SER A O 1
ATOM 633 N N . ALA A 1 87 ? 36.473 19.016 -2.194 1.00 74.38 87 ALA A N 1
ATOM 634 C CA . ALA A 1 87 ? 36.360 19.739 -0.939 1.00 74.38 87 ALA A CA 1
ATOM 635 C C . ALA A 1 87 ? 37.232 19.066 0.131 1.00 74.38 87 ALA A C 1
ATOM 637 O O . ALA A 1 87 ? 37.196 17.835 0.248 1.00 74.38 87 ALA A O 1
ATOM 638 N N . PRO A 1 88 ? 37.972 19.848 0.937 1.00 72.94 88 PRO A N 1
ATOM 639 C CA . PRO A 1 88 ? 38.678 19.300 2.082 1.00 72.94 88 PRO A CA 1
ATOM 640 C C . PRO A 1 88 ? 37.669 18.656 3.047 1.00 72.94 88 PRO A C 1
ATOM 642 O O . PRO A 1 88 ? 36.533 19.138 3.156 1.00 72.94 88 PRO A O 1
ATOM 645 N N . PRO A 1 89 ? 38.050 17.578 3.757 1.00 76.12 89 PRO A N 1
ATOM 646 C CA . PRO A 1 89 ? 37.194 17.016 4.790 1.00 76.12 89 PRO A CA 1
ATOM 647 C C . PRO A 1 89 ? 36.850 18.115 5.796 1.00 76.12 89 PRO A C 1
ATOM 649 O O . PRO A 1 89 ? 37.715 18.901 6.192 1.00 76.12 89 PRO A O 1
ATOM 652 N N . SER A 1 90 ? 35.579 18.196 6.194 1.00 76.69 90 SER A N 1
ATOM 653 C CA . SER A 1 90 ? 35.198 19.132 7.245 1.00 76.69 90 SER A CA 1
ATOM 654 C C . SER A 1 90 ? 36.014 18.819 8.501 1.00 76.69 90 SER A C 1
ATOM 656 O O . SER A 1 90 ? 36.130 17.641 8.858 1.00 76.69 90 SER A O 1
ATOM 658 N N . PRO A 1 91 ? 36.583 19.834 9.175 1.00 79.94 91 PRO A N 1
ATOM 659 C CA . PRO A 1 91 ? 37.282 19.601 10.425 1.00 79.94 91 PRO A CA 1
ATOM 660 C C . PRO A 1 91 ? 36.322 18.921 11.398 1.00 79.94 91 PRO A C 1
ATOM 662 O O . PRO A 1 91 ? 35.146 19.284 11.494 1.00 79.94 91 PRO A O 1
ATOM 665 N N . TRP A 1 92 ? 36.818 17.895 12.089 1.00 74.94 92 TRP A N 1
ATOM 666 C CA . TRP A 1 92 ? 36.055 17.230 13.132 1.00 74.94 92 TRP A CA 1
ATOM 667 C C . TRP A 1 92 ? 35.642 18.273 14.174 1.00 74.94 92 TRP A C 1
ATOM 669 O O . TRP A 1 92 ? 36.487 18.884 14.823 1.00 74.94 92 TRP A O 1
ATOM 679 N N . GLN A 1 93 ? 34.336 18.491 14.315 1.00 74.81 93 GLN A N 1
ATOM 680 C CA . GLN A 1 93 ? 33.797 19.362 15.349 1.00 74.81 93 GLN A CA 1
ATOM 681 C C . GLN A 1 93 ? 33.474 18.498 16.574 1.00 74.81 93 GLN A C 1
ATOM 683 O O . GLN A 1 93 ? 32.634 17.595 16.463 1.00 74.81 93 GLN A O 1
ATOM 688 N N . PRO A 1 94 ? 34.080 18.756 17.747 1.00 78.00 94 PRO A N 1
ATOM 689 C CA . PRO A 1 94 ? 33.684 18.072 18.968 1.00 78.00 94 PRO A CA 1
ATOM 690 C C . PRO A 1 94 ? 32.191 18.294 19.230 1.00 78.00 94 PRO A C 1
ATOM 692 O O . PRO A 1 94 ? 31.643 19.374 18.983 1.00 78.00 94 PRO A O 1
ATOM 695 N N . LYS A 1 95 ? 31.516 17.265 19.757 1.00 73.44 95 LYS A N 1
ATOM 696 C CA . LYS A 1 95 ? 30.146 17.400 20.273 1.00 73.44 95 LYS A CA 1
ATOM 697 C C . LYS A 1 95 ? 30.123 18.591 21.236 1.00 73.44 95 LYS A C 1
ATOM 699 O O . LYS A 1 95 ? 30.943 18.646 22.152 1.00 73.44 95 LYS A O 1
ATOM 704 N N . ARG A 1 96 ? 29.187 19.532 21.048 1.00 72.12 96 AR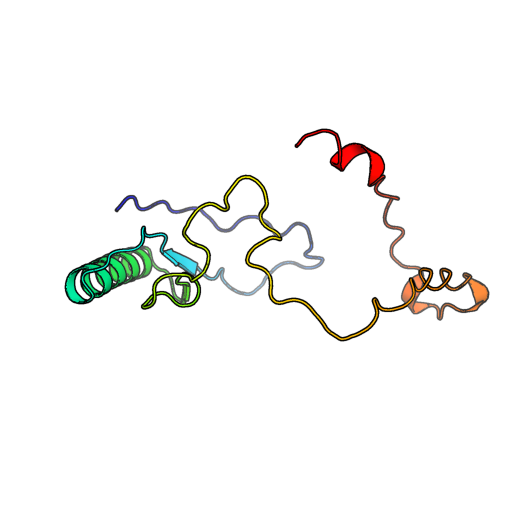G A N 1
ATOM 705 C CA . ARG A 1 96 ? 28.981 20.622 22.016 1.00 72.12 96 ARG A CA 1
ATOM 706 C C . ARG A 1 96 ? 28.818 20.008 23.416 1.00 72.12 96 ARG A C 1
ATOM 708 O O . ARG A 1 96 ? 28.055 19.043 23.542 1.00 72.12 96 ARG A O 1
ATOM 715 N N . PRO A 1 97 ? 29.516 20.526 24.443 1.00 70.81 97 PRO A N 1
ATOM 716 C CA . PRO A 1 97 ? 29.355 20.031 25.800 1.00 70.81 97 PRO A CA 1
ATOM 717 C C . PRO A 1 97 ? 27.888 20.145 26.210 1.00 70.81 97 PRO A C 1
ATOM 719 O O . PRO A 1 97 ? 27.186 21.085 25.825 1.00 70.81 97 PRO A O 1
ATOM 722 N N . ARG A 1 98 ? 27.416 19.150 26.965 1.00 51.88 98 ARG A N 1
ATOM 723 C CA . ARG A 1 98 ? 26.055 19.155 27.497 1.00 51.88 98 ARG A CA 1
ATOM 724 C C . ARG A 1 98 ? 25.882 20.434 28.336 1.00 51.88 98 ARG A C 1
ATOM 726 O O . ARG A 1 98 ? 26.743 20.688 29.180 1.00 51.88 98 ARG A O 1
ATOM 733 N N . PRO A 1 99 ? 24.824 21.236 28.124 1.00 64.44 99 PRO A N 1
ATOM 734 C CA . PRO A 1 99 ? 24.542 22.369 28.996 1.00 64.44 99 PRO A CA 1
ATOM 735 C C . PRO A 1 99 ? 24.462 21.885 30.448 1.00 64.44 99 PRO A C 1
ATOM 737 O O . PRO A 1 99 ? 23.833 20.863 30.734 1.00 64.44 99 PRO A O 1
ATOM 740 N N . THR A 1 100 ? 25.136 22.583 31.362 1.00 66.19 100 THR A N 1
ATOM 741 C CA . THR A 1 100 ? 25.070 22.271 32.794 1.00 66.19 100 THR A CA 1
ATOM 742 C C . THR A 1 100 ? 23.670 22.588 33.317 1.00 66.19 100 THR A C 1
ATOM 744 O O . THR A 1 100 ? 22.977 23.452 32.771 1.00 66.19 100 THR A O 1
ATOM 747 N N . ALA A 1 101 ? 23.243 21.906 34.384 1.00 58.19 101 ALA A N 1
ATOM 748 C CA . ALA A 1 101 ? 21.896 22.034 34.952 1.00 58.19 101 ALA A CA 1
ATOM 749 C C . ALA A 1 101 ? 21.485 23.490 35.265 1.00 58.19 101 ALA A C 1
ATOM 751 O O . AL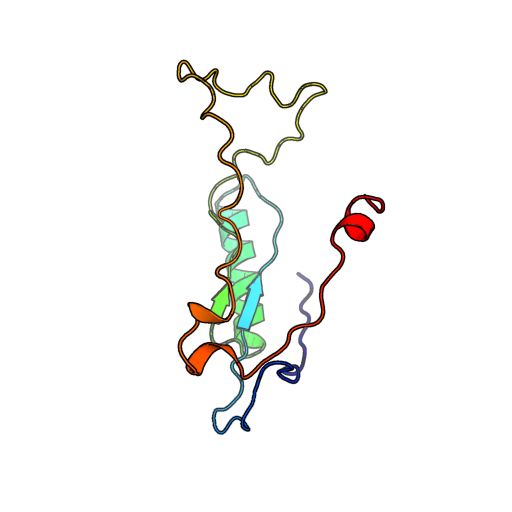A A 1 101 ? 20.307 23.817 35.180 1.00 58.19 101 ALA A O 1
ATOM 752 N N . SER A 1 102 ? 22.456 24.370 35.535 1.00 58.31 102 SER A N 1
ATOM 753 C CA . SER A 1 102 ? 22.249 25.805 35.787 1.00 58.31 102 SER A CA 1
ATOM 754 C C . SER A 1 102 ? 21.727 26.586 34.565 1.00 58.31 102 SER A C 1
ATOM 756 O O . SER A 1 102 ? 21.108 27.634 34.705 1.00 58.31 102 SER A O 1
ATOM 758 N N . SER A 1 103 ? 21.928 26.062 33.352 1.00 56.06 103 SER A N 1
ATOM 759 C CA . SER A 1 103 ? 21.457 26.674 32.097 1.00 56.06 103 SER A CA 1
ATOM 760 C C . SER A 1 103 ? 20.128 26.100 31.583 1.00 56.06 103 SER A C 1
ATOM 762 O O . SER A 1 103 ? 19.612 26.548 30.559 1.00 56.06 103 SER A O 1
ATOM 764 N N . CYS A 1 104 ? 19.552 25.114 32.282 1.00 42.16 104 CYS A N 1
ATOM 765 C CA . CYS A 1 104 ? 18.260 24.529 31.933 1.00 42.16 104 CYS A CA 1
ATOM 766 C C . CYS A 1 104 ? 17.117 25.283 32.618 1.00 42.16 104 CYS A C 1
ATOM 768 O O . CYS A 1 104 ? 17.009 25.305 33.841 1.00 42.16 104 CYS A O 1
ATOM 770 N N . THR A 1 105 ? 16.194 25.827 31.8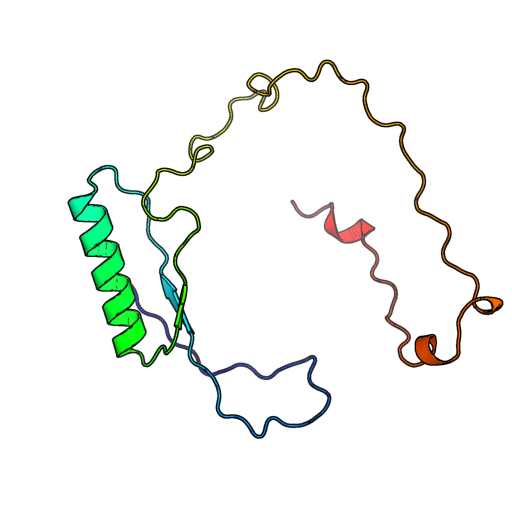26 1.00 54.47 105 THR A N 1
ATOM 771 C CA . THR A 1 105 ? 14.891 26.262 32.341 1.00 54.47 105 THR A CA 1
ATOM 772 C C . THR A 1 105 ? 14.095 25.061 32.893 1.00 54.47 105 THR A C 1
ATOM 774 O O . THR A 1 105 ? 14.295 23.924 32.442 1.00 54.47 105 THR A O 1
ATOM 777 N N . PRO A 1 106 ? 13.142 25.271 33.831 1.00 48.62 106 PRO A N 1
ATOM 778 C CA . PRO A 1 106 ? 12.464 24.195 34.580 1.00 48.62 106 PRO A CA 1
ATOM 779 C C . PRO A 1 106 ? 11.729 23.144 33.728 1.00 48.62 106 PRO A C 1
ATOM 781 O O . PRO A 1 106 ? 11.352 22.083 34.223 1.00 48.62 106 PRO A O 1
ATOM 784 N N . ARG A 1 107 ? 11.525 23.404 32.431 1.00 49.75 107 ARG A N 1
ATOM 785 C CA . ARG A 1 107 ? 10.864 22.489 31.491 1.00 49.75 107 ARG A CA 1
ATOM 786 C C . ARG A 1 107 ? 11.694 21.230 31.181 1.00 49.75 107 ARG A C 1
ATOM 788 O O . ARG A 1 107 ? 11.124 20.249 30.716 1.00 49.75 107 ARG A O 1
ATOM 795 N N . CYS A 1 108 ? 12.999 21.218 31.473 1.00 44.59 108 CYS A N 1
ATOM 796 C CA . CYS A 1 108 ? 13.890 20.097 31.145 1.00 44.59 108 CYS A CA 1
ATOM 797 C C . CYS A 1 108 ? 14.002 19.013 32.242 1.00 44.59 108 CYS A C 1
ATOM 799 O O . CYS A 1 108 ? 14.498 17.922 31.971 1.00 44.59 108 CYS A O 1
ATOM 801 N N . MET A 1 109 ? 13.534 19.267 33.471 1.00 43.41 109 MET A N 1
ATOM 802 C CA . MET A 1 109 ? 13.785 18.378 34.622 1.00 43.41 109 MET A CA 1
ATOM 803 C C . MET A 1 109 ? 12.796 17.209 34.785 1.00 43.41 109 MET A C 1
ATOM 805 O O . MET A 1 109 ? 12.959 16.404 35.695 1.00 43.41 109 MET A O 1
ATOM 809 N N . LYS A 1 110 ? 11.769 17.076 33.934 1.00 46.97 110 LYS A N 1
ATOM 810 C CA . LYS A 1 110 ? 10.673 16.115 34.184 1.00 46.97 110 LYS A CA 1
ATOM 811 C C . LYS A 1 110 ? 10.875 14.694 33.646 1.00 46.97 110 LYS A C 1
ATOM 813 O O . LYS A 1 110 ? 9.940 13.908 33.739 1.00 46.97 110 LYS A O 1
ATOM 818 N N . ASN A 1 111 ? 12.033 14.332 33.086 1.00 45.38 111 ASN A N 1
ATOM 819 C CA . ASN A 1 111 ? 12.229 12.947 32.637 1.00 45.38 111 ASN A CA 1
ATOM 820 C C . ASN A 1 111 ? 13.711 12.513 32.625 1.00 45.38 111 ASN A C 1
ATOM 822 O O . ASN A 1 111 ? 14.402 12.738 31.625 1.00 45.38 111 ASN A O 1
ATOM 826 N N . PRO A 1 112 ? 14.239 11.908 33.705 1.00 43.97 112 PRO A N 1
ATOM 827 C CA . PRO A 1 112 ? 15.571 11.317 33.683 1.00 43.97 112 PRO A CA 1
ATOM 828 C C . PRO A 1 112 ? 15.531 10.050 32.817 1.00 43.97 112 PRO A C 1
ATOM 830 O O . PRO A 1 112 ? 15.051 9.004 33.243 1.00 43.97 112 PRO A O 1
ATOM 833 N N . ARG A 1 113 ? 16.010 10.133 31.569 1.00 47.75 113 ARG A N 1
ATOM 834 C CA . ARG A 1 113 ? 16.234 8.923 30.764 1.00 47.75 113 ARG A CA 1
ATOM 835 C C . ARG A 1 113 ? 17.472 8.194 31.301 1.00 47.75 113 ARG A C 1
ATOM 837 O O . ARG A 1 113 ? 18.501 8.854 31.463 1.00 47.75 113 ARG A O 1
ATOM 844 N N . PRO A 1 114 ? 17.419 6.873 31.536 1.00 45.97 114 PRO A N 1
ATOM 845 C CA . PRO A 1 114 ? 18.614 6.111 31.868 1.00 45.97 114 PRO A CA 1
ATOM 846 C C . PRO A 1 114 ? 19.625 6.178 30.716 1.00 45.97 114 PRO A C 1
ATOM 848 O O . PRO A 1 114 ? 19.268 6.206 29.535 1.00 45.97 114 PRO A O 1
ATOM 851 N N . GLN A 1 115 ? 20.900 6.252 31.086 1.00 48.75 115 GLN A N 1
ATOM 852 C CA . GLN A 1 115 ? 22.038 6.311 30.180 1.00 48.75 115 GLN A CA 1
ATOM 853 C C . GLN A 1 115 ? 22.148 4.987 29.412 1.00 48.75 115 GLN A C 1
ATOM 855 O O . GLN A 1 115 ? 22.557 3.978 29.973 1.00 48.75 115 GLN A O 1
ATOM 860 N N . MET A 1 116 ? 21.763 4.984 28.135 1.00 45.31 116 MET A N 1
ATOM 861 C CA . MET A 1 116 ? 22.052 3.867 27.233 1.00 45.31 116 MET A CA 1
ATOM 862 C C . MET A 1 116 ? 23.546 3.865 26.898 1.00 45.31 116 MET A C 1
ATOM 864 O O . MET A 1 116 ? 24.066 4.848 26.363 1.00 45.31 116 MET A O 1
ATOM 868 N N . ASP A 1 117 ? 24.217 2.764 27.233 1.00 53.56 117 ASP A N 1
ATOM 869 C CA . ASP A 1 117 ? 25.591 2.474 26.835 1.00 53.56 117 ASP 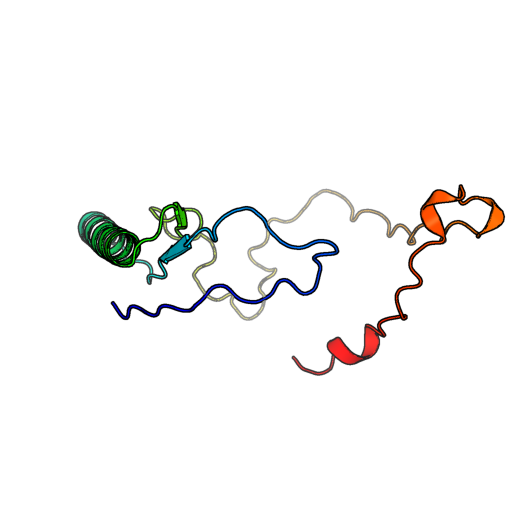A CA 1
ATOM 870 C C . ASP A 1 117 ? 25.623 1.994 25.377 1.00 53.56 117 ASP A C 1
ATOM 872 O O . ASP A 1 117 ? 25.236 0.875 25.046 1.00 53.56 117 ASP A O 1
ATOM 876 N N . TRP A 1 118 ? 26.080 2.876 24.491 1.00 46.59 118 TRP A N 1
ATOM 877 C CA . TRP A 1 118 ? 26.217 2.607 23.060 1.00 46.59 118 TRP A CA 1
ATOM 878 C C . TRP A 1 118 ? 27.418 1.711 22.720 1.00 46.59 118 TRP A C 1
ATOM 880 O O . TRP A 1 118 ? 27.501 1.234 21.589 1.00 46.59 118 TRP A O 1
ATOM 890 N N . GLY A 1 119 ? 28.334 1.458 23.666 1.00 46.56 119 GLY A N 1
ATOM 891 C CA . GLY A 1 119 ? 29.521 0.628 23.440 1.00 46.56 119 GLY A CA 1
ATOM 892 C C . GLY A 1 119 ? 29.193 -0.840 23.160 1.00 46.56 119 GLY A C 1
ATOM 893 O O . GLY A 1 119 ? 29.900 -1.503 22.405 1.00 46.56 119 GLY A O 1
ATOM 894 N N . SER A 1 120 ? 28.074 -1.331 23.693 1.00 44.72 120 SER A N 1
ATOM 895 C CA . SER A 1 120 ? 27.679 -2.737 23.561 1.00 44.72 120 SER A CA 1
ATOM 896 C C . SER A 1 120 ? 27.001 -3.083 22.222 1.00 44.72 120 SER A C 1
ATOM 898 O O . SER A 1 120 ? 26.923 -4.254 21.870 1.00 44.72 120 SER A O 1
ATOM 900 N N . ILE A 1 121 ? 26.543 -2.099 21.433 1.00 49.97 121 ILE A N 1
ATOM 901 C CA . ILE A 1 121 ? 25.797 -2.348 20.176 1.00 49.97 121 ILE A CA 1
ATOM 902 C C . ILE A 1 121 ? 26.737 -2.581 18.974 1.00 49.97 121 ILE A C 1
ATOM 904 O O . ILE A 1 121 ? 26.345 -3.187 17.980 1.00 49.97 121 ILE A O 1
ATOM 908 N N . GLN A 1 122 ? 27.996 -2.142 19.049 1.00 44.53 122 GLN A N 1
ATOM 909 C CA . GLN A 1 122 ? 28.960 -2.262 17.943 1.00 44.53 122 GLN A CA 1
ATOM 910 C C . GLN A 1 122 ? 29.627 -3.646 17.820 1.00 44.53 122 GLN A C 1
ATOM 912 O O . GLN A 1 122 ? 30.317 -3.874 16.836 1.00 44.53 122 GLN A O 1
ATOM 917 N N . GLN A 1 123 ? 29.428 -4.571 18.767 1.00 41.53 123 GLN A N 1
ATOM 918 C CA . GLN A 1 123 ? 30.084 -5.894 18.763 1.00 41.53 123 GLN A CA 1
ATOM 919 C C . GLN A 1 123 ? 29.185 -7.049 18.281 1.00 41.53 123 GLN A C 1
ATOM 921 O O . GLN A 1 123 ? 29.530 -8.215 18.448 1.00 41.53 123 GLN A O 1
ATOM 926 N N . SER A 1 124 ? 28.014 -6.760 17.708 1.00 41.16 124 SER A N 1
ATOM 927 C CA . SER A 1 124 ? 27.086 -7.792 17.210 1.00 41.16 124 SER A CA 1
ATOM 928 C C . SER A 1 124 ? 26.587 -7.508 15.794 1.00 41.16 124 SER A C 1
ATOM 930 O O . SER A 1 124 ? 25.402 -7.674 15.509 1.00 41.16 124 SER A O 1
ATOM 932 N N . TRP A 1 125 ? 27.506 -7.090 14.924 1.00 42.12 125 TRP A N 1
ATOM 933 C CA . TRP A 1 125 ? 27.357 -7.146 13.471 1.00 42.12 125 TRP A CA 1
ATOM 934 C C . TRP A 1 125 ? 28.551 -7.878 12.872 1.00 42.12 125 TRP A C 1
ATOM 936 O O . TRP A 1 125 ? 29.686 -7.555 13.288 1.00 42.12 125 TRP A O 1
#

InterPro domains:
  IPR036526 Carbon-nitrogen hydrolase superfamily [G3DSA:3.60.110.10] (3-99)
  IPR036526 Carbon-nitrogen hydrolase superfamily [SSF56317] (21-73)

Radius of gyration: 23.51 Å; chains: 1; bounding box: 49×40×53 Å

Foldseek 3Di:
DDDDDDDDDDDPPDPDDDPDDDAQEAEDDDDDDPPLVVLVVSVVVRVVSSVVVVHPYYDYDPPSSDDDPCPDDADPDNCPPPDDDPDDPDPDDPDDPDDDPVPDDPVPPPDDDPDDDPPVVVPPD

Secondary structure (DSSP, 8-state):
------PPPP-TT-SS---SPPPPEEE------S-HHHHHHHHHHHHHHHHHTT-SEEE--TTTTS--TT-SPP-S-TTTTSPPP-SPPPPPPPPPPPPPGGG--GGGTT-------GGGGGG--

pLDDT: mean 80.87, std 18.94, range [41.16, 98.56]

Organism: NCBI:txid451644